Protein AF-A0A821DU91-F1 (afdb_monomer)

Mean predicted aligned error: 15.28 Å

Structure (mmCIF, N/CA/C/O backbone):
data_AF-A0A821DU91-F1
#
_entry.id   AF-A0A821DU91-F1
#
loop_
_atom_site.group_PDB
_atom_site.id
_atom_site.type_symbol
_atom_site.label_atom_id
_atom_site.label_alt_id
_atom_site.label_comp_id
_atom_site.label_asym_id
_atom_site.label_entity_id
_atom_site.label_seq_id
_atom_site.pdbx_PDB_ins_code
_atom_site.Cartn_x
_atom_site.Cartn_y
_atom_site.Cartn_z
_atom_site.occupancy
_atom_site.B_iso_or_equiv
_atom_site.auth_seq_id
_atom_site.auth_comp_id
_atom_site.auth_asym_id
_atom_site.auth_atom_id
_atom_site.pdbx_PDB_model_num
ATOM 1 N N . MET A 1 1 ? 34.438 13.400 -16.944 1.00 40.69 1 MET A N 1
ATOM 2 C CA . MET A 1 1 ? 33.342 12.448 -17.232 1.00 40.69 1 MET A CA 1
ATOM 3 C C . MET A 1 1 ? 32.371 12.456 -16.059 1.00 40.69 1 MET A C 1
ATOM 5 O O . MET A 1 1 ? 32.695 11.903 -15.016 1.00 40.69 1 MET A O 1
ATOM 9 N N . HIS A 1 2 ? 31.226 13.134 -16.178 1.00 47.03 2 HIS A N 1
ATOM 10 C CA . HIS A 1 2 ? 30.186 13.076 -15.148 1.00 47.03 2 HIS A CA 1
ATOM 11 C C . HIS A 1 2 ? 29.530 11.692 -15.199 1.00 47.03 2 HIS A C 1
ATOM 13 O O . HIS A 1 2 ? 28.827 11.366 -16.153 1.00 47.03 2 HIS A O 1
ATOM 19 N N . ARG A 1 3 ? 29.800 10.847 -14.197 1.00 53.19 3 ARG A N 1
ATOM 20 C CA . ARG A 1 3 ? 29.004 9.641 -13.938 1.00 53.19 3 ARG A CA 1
ATOM 21 C C . ARG A 1 3 ? 27.617 10.113 -13.505 1.00 53.19 3 ARG A C 1
ATOM 23 O O . ARG A 1 3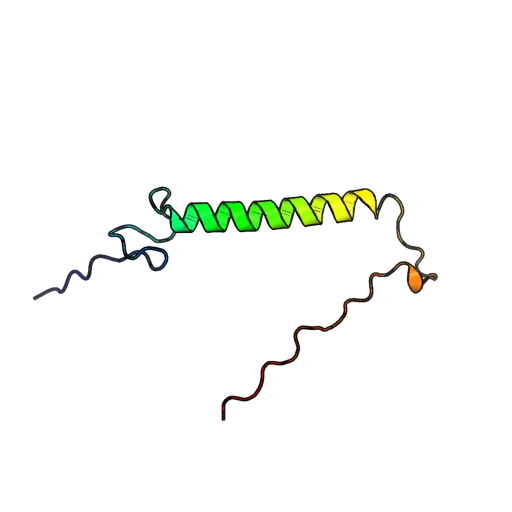 ? 27.381 10.352 -12.325 1.00 53.19 3 ARG A O 1
ATOM 30 N N . SER A 1 4 ? 26.706 10.264 -14.458 1.00 50.22 4 SER A N 1
ATOM 31 C CA . SER A 1 4 ? 25.277 10.348 -14.175 1.00 50.22 4 SER A CA 1
ATOM 32 C C . SER A 1 4 ? 24.824 8.968 -13.707 1.00 50.22 4 SER A C 1
ATOM 34 O O . SER A 1 4 ? 24.297 8.171 -14.481 1.00 50.22 4 SER A O 1
ATOM 36 N N . SER A 1 5 ? 25.111 8.643 -12.447 1.00 63.47 5 SER A N 1
ATOM 37 C CA . SER A 1 5 ? 24.527 7.489 -11.779 1.00 63.47 5 SER A CA 1
ATOM 38 C C . SER A 1 5 ? 23.032 7.757 -11.707 1.00 63.47 5 SER A C 1
ATOM 40 O O . SER A 1 5 ? 22.574 8.468 -10.814 1.00 63.47 5 SER A O 1
ATOM 42 N N . LYS A 1 6 ? 22.277 7.268 -12.697 1.00 72.38 6 LYS A N 1
ATOM 43 C CA . LYS A 1 6 ? 20.817 7.315 -12.664 1.00 72.38 6 LYS A CA 1
ATOM 44 C C . LYS A 1 6 ? 20.375 6.789 -11.300 1.00 72.38 6 LYS A C 1
ATOM 46 O O . LYS A 1 6 ? 20.800 5.704 -10.897 1.00 72.38 6 LYS A O 1
ATOM 51 N N . VAL A 1 7 ? 19.593 7.587 -10.575 1.00 81.25 7 VAL A N 1
ATOM 52 C CA . VAL A 1 7 ? 19.073 7.199 -9.262 1.00 81.25 7 VAL A CA 1
ATOM 53 C C . VAL A 1 7 ? 18.249 5.934 -9.463 1.00 81.25 7 VAL A C 1
ATOM 55 O O . VAL A 1 7 ? 17.255 5.946 -10.187 1.00 81.25 7 VAL A O 1
ATOM 58 N N . LYS A 1 8 ? 18.703 4.831 -8.866 1.00 89.56 8 LYS A N 1
ATOM 59 C CA . LYS A 1 8 ? 17.973 3.567 -8.878 1.00 89.56 8 LYS A CA 1
ATOM 60 C C . LYS A 1 8 ? 17.077 3.495 -7.658 1.00 89.56 8 LYS A C 1
ATOM 62 O O . LYS A 1 8 ? 17.479 3.855 -6.552 1.00 89.56 8 LYS A O 1
ATOM 67 N N . CYS A 1 9 ? 15.877 2.982 -7.857 1.00 91.12 9 CYS A N 1
ATOM 68 C CA . CYS A 1 9 ? 14.957 2.696 -6.778 1.00 91.12 9 CYS A CA 1
ATOM 69 C C . CYS A 1 9 ? 15.578 1.685 -5.803 1.00 91.12 9 CYS A C 1
ATOM 71 O O . CYS A 1 9 ? 15.936 0.580 -6.201 1.00 91.12 9 CYS A O 1
ATOM 73 N N . CYS A 1 10 ? 15.642 2.004 -4.511 1.00 91.38 10 CYS A N 1
ATOM 74 C CA . CYS A 1 10 ? 16.117 1.051 -3.503 1.00 91.38 10 CYS A CA 1
AT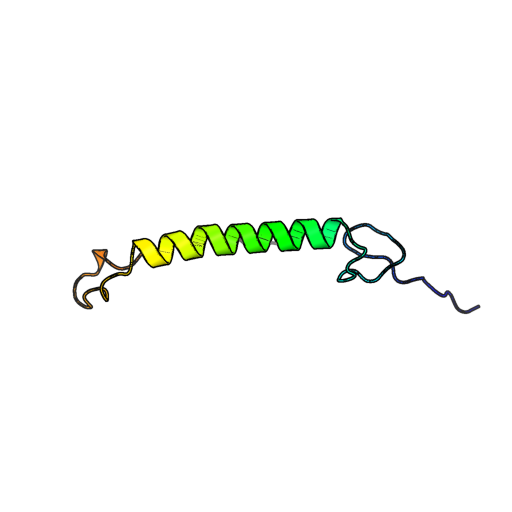OM 75 C C . CYS A 1 10 ? 15.178 -0.159 -3.319 1.00 91.38 10 CYS A C 1
ATOM 77 O O . CYS A 1 10 ? 15.638 -1.225 -2.921 1.00 91.38 10 CYS A O 1
A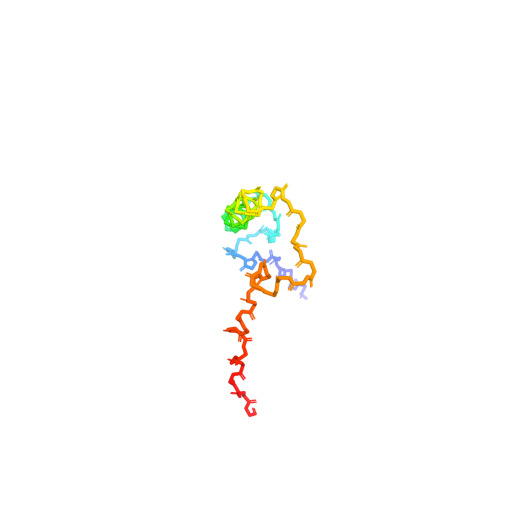TOM 79 N N . ASN A 1 11 ? 13.889 -0.021 -3.655 1.00 90.38 11 ASN A N 1
ATOM 80 C CA . ASN A 1 11 ? 12.877 -1.066 -3.473 1.00 90.38 11 ASN A CA 1
ATOM 81 C C . ASN A 1 11 ? 12.884 -2.122 -4.591 1.00 90.38 11 ASN A C 1
ATOM 83 O O . ASN A 1 11 ? 12.589 -3.286 -4.332 1.00 90.38 11 ASN A O 1
ATOM 87 N N . CYS A 1 12 ? 13.179 -1.733 -5.838 1.00 90.62 12 CYS A N 1
ATOM 88 C CA . CYS A 1 12 ? 13.112 -2.634 -6.998 1.00 90.62 12 CYS A CA 1
ATOM 89 C C . CYS A 1 12 ? 14.225 -2.440 -8.041 1.00 90.62 12 CYS A C 1
ATOM 91 O O . CYS A 1 12 ? 14.174 -3.061 -9.096 1.00 90.62 12 CYS A O 1
ATOM 93 N N . GLN A 1 13 ? 15.221 -1.590 -7.770 1.00 91.25 13 GLN A N 1
ATOM 94 C CA . GLN A 1 13 ? 16.380 -1.301 -8.635 1.00 91.25 13 GLN A CA 1
ATOM 95 C C . GLN A 1 13 ? 16.054 -0.691 -10.014 1.00 91.25 13 GLN A C 1
ATOM 97 O O . GLN A 1 13 ? 16.953 -0.539 -10.843 1.00 91.25 13 GLN A O 1
ATOM 102 N N . GLY A 1 14 ? 14.795 -0.304 -10.247 1.00 88.88 14 GLY A N 1
ATOM 103 C CA . GLY A 1 14 ? 14.342 0.377 -11.461 1.00 88.88 14 GLY A CA 1
ATOM 104 C C . GLY A 1 14 ? 14.837 1.823 -11.569 1.00 88.88 14 GLY A C 1
ATOM 105 O O . GLY A 1 14 ? 15.248 2.428 -10.578 1.00 88.88 14 GLY A O 1
ATOM 106 N N . GLU A 1 15 ? 14.780 2.390 -12.776 1.00 91.00 15 GLU A N 1
ATOM 107 C CA . GLU A 1 15 ? 15.186 3.776 -13.066 1.00 91.00 15 GLU A CA 1
ATOM 108 C C . GLU A 1 15 ? 14.089 4.790 -12.687 1.00 91.00 15 GLU A C 1
ATOM 110 O O . GLU A 1 15 ? 13.592 5.542 -13.519 1.00 91.00 15 GLU A O 1
ATOM 115 N N . HIS A 1 16 ? 13.678 4.796 -11.421 1.00 89.56 16 HIS A N 1
ATOM 116 C CA . HIS A 1 16 ? 12.717 5.753 -10.876 1.00 89.56 16 HIS A CA 1
ATOM 117 C C . HIS A 1 16 ? 13.006 6.023 -9.396 1.00 89.56 16 HIS A C 1
ATOM 119 O O . HIS A 1 16 ? 13.752 5.295 -8.733 1.00 89.56 16 HIS A O 1
ATOM 125 N N . LEU A 1 17 ? 12.376 7.061 -8.844 1.00 89.38 17 LEU A N 1
ATOM 126 C CA . LEU A 1 17 ? 12.445 7.343 -7.412 1.00 89.38 17 LEU A CA 1
ATOM 127 C C . LEU A 1 17 ? 11.749 6.237 -6.609 1.00 89.38 17 LEU A C 1
ATOM 129 O O . LEU A 1 17 ? 10.743 5.676 -7.039 1.00 89.38 17 LEU A O 1
ATOM 133 N N . ALA A 1 18 ? 12.274 5.923 -5.425 1.00 87.06 18 ALA A N 1
ATOM 134 C CA . ALA A 1 18 ? 11.706 4.895 -4.555 1.00 87.06 18 ALA A CA 1
ATOM 135 C C . ALA A 1 18 ? 10.234 5.116 -4.152 1.00 87.06 18 ALA A C 1
ATOM 137 O O . ALA A 1 18 ? 9.485 4.144 -4.240 1.00 87.06 18 ALA A O 1
ATOM 138 N N . PRO A 1 19 ? 9.793 6.340 -3.797 1.00 89.25 19 PRO A N 1
ATOM 139 C CA . PRO A 1 19 ? 8.382 6.628 -3.538 1.00 89.25 19 PRO A CA 1
ATOM 140 C C . PRO A 1 19 ? 7.568 6.886 -4.819 1.00 89.25 19 PRO A C 1
ATOM 142 O O . PRO A 1 19 ? 6.458 7.403 -4.739 1.00 89.25 19 PRO A O 1
ATOM 145 N N . SER A 1 20 ? 8.109 6.591 -6.011 1.00 88.81 20 SER A N 1
ATOM 146 C CA . SER A 1 20 ? 7.344 6.749 -7.251 1.00 88.81 20 SER A CA 1
ATOM 147 C C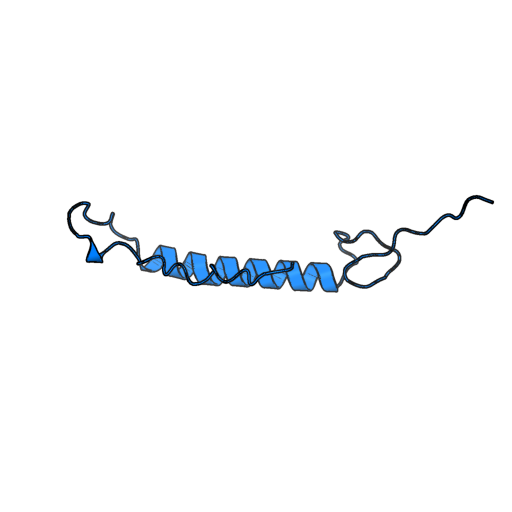 . SER A 1 20 ? 6.132 5.819 -7.253 1.00 88.81 20 SER A C 1
ATOM 149 O O . SER A 1 20 ? 6.224 4.647 -6.872 1.00 88.81 20 SER A O 1
ATOM 151 N N . THR A 1 21 ? 5.021 6.316 -7.792 1.00 86.44 21 THR A N 1
ATOM 152 C CA . THR A 1 21 ? 3.833 5.524 -8.125 1.00 86.44 21 THR A CA 1
ATOM 153 C C . THR A 1 21 ? 4.125 4.438 -9.163 1.00 86.44 21 THR 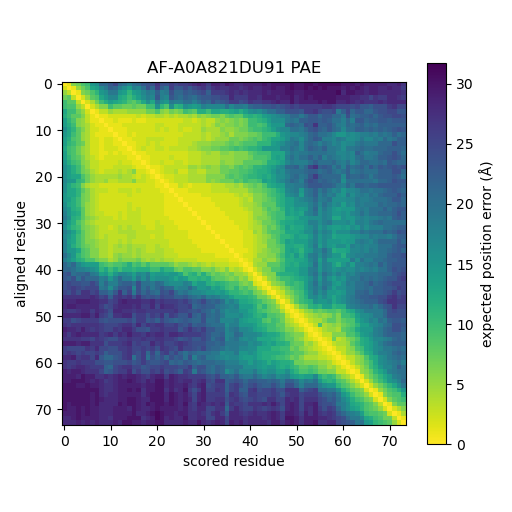A C 1
ATOM 155 O O . THR A 1 21 ? 3.327 3.518 -9.319 1.00 86.44 21 THR A O 1
ATOM 158 N N . ASP A 1 22 ? 5.270 4.475 -9.837 1.00 86.06 22 ASP A N 1
ATOM 159 C CA . ASP A 1 22 ? 5.699 3.431 -10.774 1.00 86.06 22 ASP A CA 1
ATOM 160 C C . ASP A 1 22 ? 6.371 2.241 -10.068 1.00 86.06 22 ASP A C 1
ATOM 162 O O . ASP A 1 22 ? 6.546 1.172 -10.655 1.00 86.06 22 ASP A O 1
ATOM 166 N N . CYS A 1 23 ? 6.719 2.379 -8.783 1.00 92.44 23 CYS A N 1
ATOM 167 C CA . CYS A 1 23 ? 7.348 1.312 -8.019 1.00 92.44 23 CYS A CA 1
ATOM 168 C C . CYS A 1 23 ? 6.310 0.311 -7.489 1.00 92.44 23 CYS A C 1
ATOM 170 O O . CYS A 1 23 ? 5.628 0.553 -6.490 1.00 92.44 23 CYS A O 1
ATOM 172 N N . SER A 1 24 ? 6.240 -0.871 -8.101 1.00 91.19 24 SER A N 1
ATOM 173 C CA . SER A 1 24 ? 5.371 -1.962 -7.631 1.00 91.19 24 SER A CA 1
ATOM 174 C C . SER A 1 24 ? 5.685 -2.398 -6.195 1.00 91.19 24 SER A C 1
ATOM 176 O O . SER A 1 24 ? 4.771 -2.664 -5.416 1.00 91.19 24 SER A O 1
ATOM 178 N N . LYS A 1 25 ? 6.970 -2.414 -5.815 1.00 92.69 25 LYS A N 1
ATOM 179 C CA . LYS A 1 25 ? 7.415 -2.795 -4.466 1.00 92.69 25 LYS A CA 1
ATOM 180 C C . LYS A 1 25 ? 7.034 -1.775 -3.399 1.00 92.69 25 LYS A C 1
ATOM 182 O O . LYS A 1 25 ? 6.640 -2.169 -2.307 1.00 92.69 25 LYS A O 1
ATOM 187 N N . PHE A 1 26 ? 7.096 -0.489 -3.727 1.00 92.50 26 PHE A N 1
ATOM 188 C CA . PHE A 1 26 ? 6.625 0.568 -2.838 1.00 92.50 26 PHE A CA 1
ATOM 189 C C . PHE A 1 26 ? 5.114 0.453 -2.601 1.00 92.50 26 PHE A C 1
ATOM 191 O O . PHE A 1 26 ? 4.677 0.418 -1.454 1.00 92.50 26 PHE A O 1
ATOM 198 N N . LYS A 1 27 ? 4.322 0.255 -3.665 1.00 92.62 27 LYS A N 1
ATOM 199 C CA . LYS A 1 27 ? 2.869 0.020 -3.554 1.00 92.62 27 LYS A CA 1
ATOM 200 C C . LYS A 1 27 ? 2.522 -1.193 -2.690 1.00 92.62 27 LYS A C 1
ATOM 202 O O . LYS A 1 27 ? 1.573 -1.156 -1.911 1.00 92.62 27 LYS A O 1
ATOM 207 N N . GLU A 1 28 ? 3.278 -2.282 -2.824 1.00 93.38 28 GLU A N 1
ATOM 208 C CA . GLU A 1 28 ? 3.094 -3.490 -2.012 1.00 93.38 28 GLU A CA 1
ATOM 209 C C . GLU A 1 28 ? 3.324 -3.203 -0.517 1.00 93.38 28 GLU A C 1
ATOM 211 O O . GLU A 1 28 ? 2.528 -3.617 0.331 1.00 93.38 28 GLU A O 1
ATOM 216 N N . GLN A 1 29 ? 4.380 -2.452 -0.194 1.00 91.25 29 GLN A N 1
ATOM 217 C CA . GLN A 1 29 ? 4.690 -2.036 1.176 1.00 91.25 29 GLN A CA 1
ATOM 218 C C . GLN A 1 29 ? 3.620 -1.103 1.749 1.00 91.25 29 GLN A C 1
ATOM 220 O O . GLN A 1 29 ? 3.174 -1.318 2.876 1.00 91.25 29 GLN A O 1
ATOM 225 N N . GLU A 1 30 ? 3.163 -0.124 0.968 1.00 92.75 30 GLU A N 1
ATOM 226 C CA . GLU A 1 30 ? 2.093 0.798 1.357 1.00 92.75 30 GLU A CA 1
ATOM 227 C C . GLU A 1 30 ? 0.810 0.031 1.707 1.00 92.75 30 GLU A C 1
ATOM 229 O O . GLU A 1 30 ? 0.257 0.191 2.797 1.00 92.75 30 GLU A O 1
ATOM 234 N N . LYS A 1 31 ? 0.402 -0.917 0.851 1.00 93.88 31 LYS A N 1
ATOM 235 C CA . LYS A 1 31 ? -0.755 -1.786 1.108 1.00 93.88 31 LYS A CA 1
ATOM 236 C C . LYS A 1 31 ? -0.583 -2.621 2.377 1.00 93.88 31 LYS A C 1
ATOM 238 O O . LYS A 1 31 ? -1.534 -2.787 3.140 1.00 93.88 31 LYS A O 1
ATOM 243 N N . ARG A 1 32 ? 0.614 -3.162 2.622 1.00 93.75 32 ARG A N 1
ATOM 244 C CA . ARG A 1 32 ? 0.897 -3.947 3.833 1.00 93.75 32 ARG A CA 1
ATOM 245 C C . ARG A 1 32 ? 0.748 -3.097 5.093 1.00 93.75 32 ARG A C 1
ATOM 247 O O . ARG A 1 32 ? 0.118 -3.552 6.043 1.00 93.75 32 ARG A O 1
ATOM 254 N N . ILE A 1 33 ? 1.295 -1.883 5.091 1.00 91.50 33 ILE A N 1
ATOM 255 C CA . ILE A 1 33 ? 1.175 -0.945 6.213 1.00 91.50 33 ILE A CA 1
ATOM 256 C C . ILE A 1 33 ? -0.292 -0.583 6.437 1.00 91.50 33 ILE A C 1
ATOM 258 O O . ILE A 1 33 ? -0.775 -0.698 7.561 1.00 91.50 33 ILE A O 1
ATOM 262 N N . GLN A 1 34 ? -1.025 -0.252 5.373 1.00 91.25 34 GLN A N 1
ATOM 263 C CA . GLN A 1 34 ? -2.448 0.060 5.472 1.00 91.25 34 GLN A CA 1
ATOM 264 C C . GLN A 1 34 ? -3.259 -1.107 6.052 1.00 91.25 34 GLN A C 1
ATOM 266 O O . GLN A 1 34 ? -4.130 -0.899 6.893 1.00 91.25 34 GLN A O 1
ATOM 271 N N . ASN A 1 35 ? -2.950 -2.345 5.663 1.00 91.94 35 ASN A N 1
ATOM 272 C CA . ASN A 1 35 ? -3.598 -3.526 6.226 1.00 91.94 35 ASN A CA 1
ATOM 273 C C . ASN A 1 35 ? -3.319 -3.682 7.726 1.00 91.94 35 ASN A C 1
ATOM 275 O O . ASN A 1 35 ? -4.244 -3.988 8.473 1.00 91.94 35 ASN A O 1
ATOM 279 N N . MET A 1 36 ? -2.080 -3.452 8.176 1.00 88.62 36 MET A N 1
ATOM 280 C CA . MET A 1 36 ? -1.759 -3.489 9.609 1.00 88.62 36 MET A CA 1
ATOM 281 C C . MET A 1 36 ? -2.512 -2.399 10.376 1.00 88.62 36 MET A C 1
ATOM 283 O O . MET A 1 36 ? -3.082 -2.679 11.427 1.00 88.62 36 MET A O 1
ATOM 287 N N . ILE A 1 37 ? -2.570 -1.178 9.830 1.00 87.69 37 ILE A N 1
ATOM 288 C CA . ILE A 1 37 ? -3.348 -0.078 10.416 1.00 87.69 37 ILE A CA 1
ATOM 289 C C . ILE A 1 37 ? -4.812 -0.489 10.550 1.00 87.69 37 ILE A C 1
ATOM 291 O O . ILE A 1 37 ? -5.377 -0.347 11.627 1.00 87.69 37 ILE A O 1
ATOM 295 N N . ASN A 1 38 ? -5.409 -1.039 9.492 1.00 85.75 38 ASN A N 1
ATOM 296 C CA . ASN A 1 38 ? -6.809 -1.459 9.497 1.00 85.75 38 ASN A CA 1
ATOM 297 C C . ASN A 1 38 ? -7.075 -2.588 10.505 1.00 85.75 38 ASN A C 1
ATOM 299 O O . ASN A 1 38 ? -8.104 -2.586 11.172 1.00 85.75 38 ASN A O 1
ATOM 303 N N . GLN A 1 39 ? -6.161 -3.551 10.642 1.00 78.88 39 GLN A N 1
ATOM 304 C CA . GLN A 1 39 ? -6.303 -4.628 11.625 1.00 78.88 39 GLN A CA 1
ATOM 305 C C . GLN A 1 39 ? -6.269 -4.094 13.060 1.00 78.88 39 GLN A C 1
ATOM 307 O O . GLN A 1 39 ? -7.115 -4.468 13.872 1.00 78.88 39 GLN A O 1
ATOM 312 N N . HIS A 1 40 ? -5.330 -3.199 13.368 1.00 76.00 40 HIS A N 1
ATOM 313 C CA . HIS A 1 40 ? -5.205 -2.645 14.713 1.00 76.00 40 HIS A CA 1
ATOM 314 C C . HIS A 1 40 ? -6.276 -1.597 15.027 1.00 76.00 40 HIS A C 1
ATOM 316 O O . HIS A 1 40 ? -6.783 -1.580 16.143 1.00 76.00 40 HIS A O 1
ATOM 322 N N . SER A 1 41 ? -6.687 -0.766 14.066 1.00 72.44 41 SER A N 1
ATOM 323 C CA . SER A 1 41 ? -7.743 0.229 14.287 1.00 72.44 41 SER A CA 1
ATOM 324 C C . SER A 1 41 ? -9.083 -0.425 14.628 1.00 72.44 41 SER A C 1
ATOM 326 O O . SER A 1 41 ? -9.777 0.036 15.532 1.00 72.44 41 SER A O 1
ATOM 328 N N . LEU A 1 42 ? -9.417 -1.547 13.981 1.00 59.28 42 LEU A N 1
ATOM 329 C CA . LEU A 1 42 ? -10.624 -2.316 14.289 1.00 59.28 42 LEU A CA 1
ATOM 330 C C . LEU A 1 42 ? -10.571 -2.965 15.680 1.00 59.28 42 LEU A C 1
ATOM 332 O O . LEU A 1 42 ? -11.589 -3.007 16.370 1.00 59.28 42 LEU A O 1
ATOM 336 N N . GLN A 1 43 ? -9.397 -3.425 16.122 1.00 58.47 43 GLN A N 1
ATOM 337 C CA . GLN A 1 43 ? -9.222 -3.985 17.467 1.00 58.47 43 GLN A CA 1
ATOM 338 C C . GLN A 1 43 ? -9.389 -2.923 18.561 1.00 58.47 43 GLN A C 1
ATOM 340 O O . GLN A 1 43 ? -10.053 -3.183 19.566 1.00 58.47 43 GLN A O 1
ATOM 345 N N . THR A 1 44 ? -8.852 -1.717 18.358 1.00 55.94 44 THR A N 1
ATOM 346 C CA . THR A 1 44 ? -8.948 -0.614 19.328 1.00 55.94 44 THR A CA 1
ATOM 347 C C . THR A 1 44 ? -10.379 -0.084 19.461 1.00 55.94 44 THR A C 1
ATOM 349 O O . THR A 1 44 ? -10.832 0.205 20.564 1.00 55.94 44 THR A O 1
ATOM 352 N N . VAL A 1 45 ? -11.133 -0.001 18.359 1.00 54.84 45 VAL A N 1
ATOM 353 C CA . VAL A 1 45 ? -12.526 0.488 18.385 1.00 54.84 45 VAL A CA 1
ATOM 354 C C . VAL A 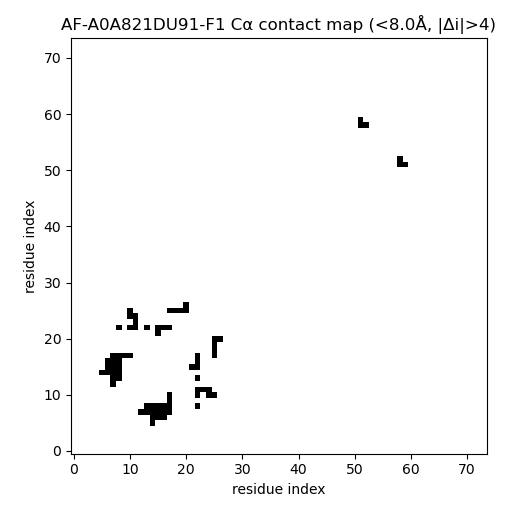1 45 ? -13.471 -0.498 19.081 1.00 54.84 45 VAL A C 1
ATOM 356 O O . VAL A 1 45 ? -14.385 -0.074 19.783 1.00 54.84 45 VAL A O 1
ATOM 359 N N . GLN A 1 46 ? -13.258 -1.810 18.937 1.00 53.53 46 GLN A N 1
ATOM 360 C CA . GLN A 1 46 ? -14.121 -2.810 19.582 1.00 53.53 46 GLN A CA 1
ATOM 361 C C . GLN A 1 46 ? -13.852 -2.979 21.085 1.00 53.53 46 GLN A C 1
ATOM 363 O O . GLN A 1 46 ? -14.739 -3.423 21.811 1.00 53.53 46 GLN A O 1
ATOM 368 N N . THR A 1 47 ? -12.663 -2.614 21.567 1.00 54.84 47 THR A N 1
ATOM 369 C CA . THR A 1 47 ? -12.266 -2.808 22.973 1.00 54.84 47 THR A CA 1
ATOM 370 C C . THR A 1 47 ? -12.416 -1.560 23.844 1.00 54.84 47 THR A C 1
ATOM 372 O O . THR A 1 47 ? -12.488 -1.690 25.061 1.00 54.84 47 THR A O 1
ATOM 375 N N . ILE A 1 48 ? -12.545 -0.363 23.260 1.00 55.53 48 ILE A N 1
ATOM 376 C CA . ILE A 1 48 ? -12.601 0.904 24.007 1.00 55.53 48 ILE A CA 1
ATOM 377 C C . ILE A 1 48 ? -13.933 1.617 23.743 1.00 55.53 48 ILE A C 1
ATOM 379 O O . ILE A 1 48 ? -13.999 2.658 23.098 1.00 55.53 48 ILE A O 1
ATOM 383 N N . THR A 1 49 ? -15.036 1.054 24.237 1.00 57.44 49 THR A N 1
ATOM 384 C CA . THR A 1 49 ? -16.319 1.790 24.331 1.00 57.44 49 THR A CA 1
ATOM 385 C C . THR A 1 49 ? -16.495 2.494 25.676 1.00 57.44 49 THR A C 1
ATOM 387 O O . THR A 1 49 ? -17.438 3.263 25.854 1.00 57.44 49 THR A O 1
ATOM 390 N N . LYS A 1 50 ? -15.585 2.262 26.626 1.00 61.88 50 LYS A N 1
ATOM 391 C CA . LYS A 1 50 ? -15.568 2.879 27.952 1.00 61.88 50 LYS A CA 1
ATOM 392 C C . LYS A 1 50 ? -14.136 3.274 28.291 1.00 61.88 50 LYS A C 1
ATOM 394 O O . LYS A 1 50 ? -13.203 2.564 27.920 1.00 61.88 50 LYS A O 1
ATOM 399 N N . ALA A 1 51 ? -13.970 4.416 28.954 1.00 65.81 51 ALA A N 1
ATOM 400 C CA . ALA A 1 51 ? -12.679 4.777 29.522 1.00 65.81 51 ALA A CA 1
ATOM 401 C C . ALA A 1 51 ? -12.285 3.708 30.558 1.00 65.81 51 ALA A C 1
ATOM 403 O O . ALA A 1 51 ? -13.158 3.320 31.341 1.00 65.81 51 ALA A O 1
ATOM 404 N N . PRO A 1 52 ? -11.030 3.224 30.554 1.00 65.12 52 PRO A N 1
ATOM 405 C CA . PRO A 1 52 ? -10.572 2.284 31.564 1.00 65.12 52 PRO A CA 1
ATOM 406 C C . PRO A 1 52 ? -10.636 2.938 32.946 1.00 65.12 52 PRO A C 1
ATOM 408 O O . PRO A 1 52 ? -10.311 4.120 33.101 1.00 65.12 52 PRO A O 1
ATOM 411 N N . ASP A 1 53 ? -11.075 2.182 33.946 1.00 70.25 53 ASP A N 1
ATOM 412 C CA . ASP A 1 53 ? -11.082 2.637 35.331 1.00 70.25 53 ASP A CA 1
ATOM 413 C C . ASP A 1 53 ? -9.632 2.803 35.807 1.00 70.25 53 ASP A C 1
ATOM 415 O O . ASP A 1 53 ? -8.834 1.865 35.785 1.00 70.25 53 ASP A O 1
ATOM 419 N N . LEU A 1 54 ? -9.287 4.010 36.266 1.00 71.06 54 LEU A N 1
ATOM 420 C CA . LEU A 1 54 ? -7.953 4.350 36.775 1.00 71.06 54 LEU A CA 1
ATOM 421 C C . LEU A 1 54 ? -7.523 3.476 37.963 1.00 71.06 54 LEU A C 1
ATOM 423 O O . LEU A 1 54 ? -6.331 3.379 38.249 1.00 71.06 54 LEU A O 1
ATOM 427 N N . ASN A 1 55 ? -8.474 2.835 38.642 1.00 76.62 55 ASN A N 1
ATOM 428 C CA . ASN A 1 55 ? -8.222 1.945 39.769 1.00 76.62 55 ASN A CA 1
ATOM 429 C C . ASN A 1 55 ? -8.170 0.464 39.360 1.00 76.62 55 ASN A C 1
ATOM 431 O O . ASN A 1 55 ? -7.783 -0.376 40.174 1.00 76.62 55 ASN A O 1
ATOM 435 N N . ASN A 1 56 ? -8.531 0.122 38.118 1.00 68.94 56 ASN A N 1
ATOM 436 C CA . ASN A 1 56 ? -8.511 -1.246 37.615 1.00 68.94 56 ASN A CA 1
ATOM 437 C C . ASN A 1 56 ? -7.296 -1.483 36.709 1.00 68.94 56 ASN A C 1
ATOM 439 O O . ASN A 1 56 ? -7.350 -1.376 35.486 1.00 68.94 56 ASN A O 1
ATOM 443 N N . ILE A 1 57 ? -6.181 -1.870 37.331 1.00 68.88 57 ILE A N 1
ATOM 444 C CA . ILE A 1 57 ? -4.905 -2.152 36.651 1.00 68.88 57 ILE A CA 1
ATOM 445 C C . ILE A 1 57 ? -5.050 -3.265 35.586 1.00 68.88 57 ILE A C 1
ATOM 447 O O . ILE A 1 57 ? -4.266 -3.311 34.641 1.00 68.88 57 ILE A O 1
ATOM 451 N N . ALA A 1 58 ? -6.065 -4.132 35.688 1.00 70.56 58 ALA A N 1
ATOM 452 C CA . ALA A 1 58 ? -6.305 -5.217 34.734 1.00 70.56 58 ALA A CA 1
ATOM 453 C C . ALA A 1 58 ? -6.896 -4.755 33.387 1.00 70.56 58 ALA A C 1
ATOM 455 O O . ALA A 1 58 ? -6.874 -5.522 32.426 1.00 70.56 58 ALA A O 1
ATOM 456 N N . GLU A 1 59 ? -7.413 -3.525 33.295 1.00 64.44 59 GLU A N 1
ATOM 457 C CA . GLU A 1 59 ? -7.959 -2.957 32.050 1.00 64.44 59 GLU A CA 1
ATOM 458 C C . GLU A 1 59 ? -6.884 -2.331 31.155 1.00 64.44 59 GLU A C 1
ATOM 460 O O . GLU A 1 59 ? -7.137 -2.020 29.989 1.00 64.44 59 GLU A O 1
ATOM 465 N N . PHE A 1 60 ? -5.665 -2.176 31.673 1.00 66.44 60 PHE A N 1
ATOM 466 C CA . PHE A 1 60 ? -4.546 -1.675 30.896 1.00 66.44 60 PHE A CA 1
ATOM 467 C C . PHE A 1 60 ? -3.860 -2.840 30.178 1.00 66.44 60 PHE A C 1
ATOM 469 O O . PHE A 1 60 ? -3.409 -3.787 30.830 1.00 66.44 60 PHE A O 1
ATOM 476 N N . PRO A 1 61 ? -3.738 -2.798 28.840 1.00 66.38 61 PRO A N 1
ATOM 477 C CA . PRO A 1 61 ? -3.013 -3.829 28.122 1.00 66.38 61 PRO A CA 1
ATOM 478 C C . PRO A 1 61 ? -1.559 -3.836 28.598 1.00 66.38 61 PRO A C 1
ATOM 480 O O . PRO A 1 61 ? -0.848 -2.835 28.495 1.00 66.38 61 PRO A O 1
ATOM 483 N N . LEU A 1 62 ? -1.111 -4.981 29.115 1.00 66.38 62 LEU A N 1
ATOM 484 C CA . LEU A 1 62 ? 0.290 -5.203 29.444 1.00 66.38 62 LEU A CA 1
ATOM 485 C C . LEU A 1 62 ? 1.105 -5.076 28.157 1.00 66.38 62 LEU A C 1
ATOM 487 O O . LEU A 1 62 ? 1.084 -5.960 27.296 1.00 66.38 62 LEU A O 1
ATOM 491 N N . LEU A 1 63 ? 1.833 -3.969 28.026 1.00 61.25 63 LEU A N 1
ATOM 492 C CA . LEU A 1 63 ? 2.829 -3.805 26.980 1.00 61.25 63 LEU A CA 1
ATOM 493 C C . LEU A 1 63 ? 3.983 -4.752 27.309 1.00 61.25 63 LEU A C 1
ATOM 495 O O . LEU A 1 63 ? 4.910 -4.415 28.042 1.00 61.25 63 LEU A O 1
ATOM 499 N N . ASN A 1 64 ? 3.896 -5.985 26.814 1.00 57.88 64 ASN A N 1
ATOM 500 C CA . ASN A 1 64 ? 5.008 -6.912 26.884 1.00 57.88 64 ASN A CA 1
ATOM 501 C C . ASN A 1 64 ? 6.170 -6.272 26.113 1.00 57.88 64 ASN A C 1
ATOM 503 O O . ASN A 1 64 ? 6.090 -6.122 24.892 1.00 57.88 64 ASN A O 1
ATOM 507 N N . ASN A 1 65 ? 7.236 -5.879 26.815 1.00 58.16 65 ASN A N 1
ATOM 508 C CA . ASN A 1 65 ? 8.478 -5.348 26.244 1.00 58.16 65 ASN A CA 1
ATOM 509 C C . ASN A 1 65 ? 9.242 -6.458 25.493 1.00 58.16 65 ASN A C 1
ATOM 511 O O . ASN A 1 65 ? 10.392 -6.776 25.783 1.00 58.16 65 ASN A O 1
ATOM 515 N N . GLY A 1 66 ? 8.600 -7.073 24.501 1.00 53.09 66 GLY A N 1
ATOM 516 C CA . GLY A 1 66 ? 9.131 -8.175 23.709 1.00 53.09 66 GLY A CA 1
ATOM 517 C C . GLY A 1 66 ? 10.161 -7.752 22.664 1.00 53.09 66 GLY A C 1
ATOM 518 O O . GLY A 1 66 ? 10.536 -8.580 21.841 1.00 53.09 66 GLY A O 1
ATOM 519 N N . HIS A 1 67 ? 10.605 -6.491 22.642 1.00 48.62 67 HIS A N 1
ATOM 520 C CA . HIS A 1 67 ? 11.612 -5.973 21.705 1.00 48.62 67 HIS A CA 1
ATOM 521 C C . HIS A 1 67 ? 12.768 -5.267 22.431 1.00 48.62 67 HIS A C 1
ATOM 523 O O . HIS A 1 67 ? 13.223 -4.202 22.032 1.00 48.62 67 HIS A O 1
ATOM 529 N N . GLN A 1 68 ? 13.308 -5.896 23.477 1.00 51.78 68 GLN A N 1
ATOM 530 C CA . GLN A 1 68 ? 14.699 -5.666 23.873 1.00 51.78 68 GLN A CA 1
ATOM 531 C C . GLN A 1 68 ? 15.505 -6.958 23.784 1.00 51.78 68 GLN A C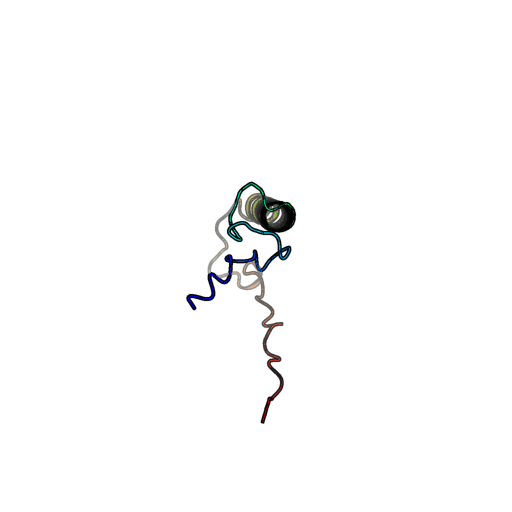 1
A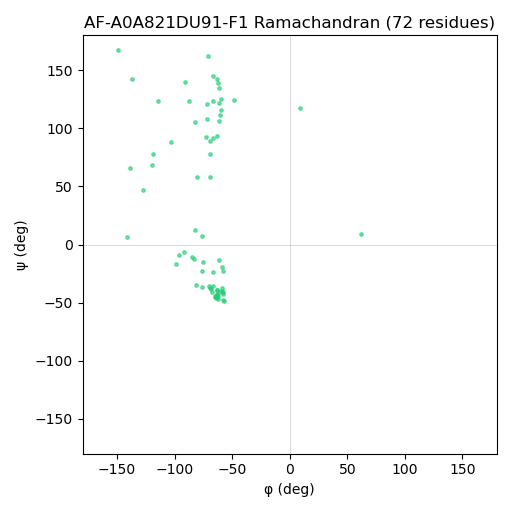TOM 533 O O . GLN A 1 68 ? 15.810 -7.613 24.773 1.00 51.78 68 GLN A O 1
ATOM 538 N N . ARG A 1 69 ? 15.883 -7.316 22.557 1.00 47.69 69 ARG A N 1
ATOM 539 C CA . ARG A 1 69 ? 17.102 -8.090 22.297 1.00 47.69 69 ARG A CA 1
ATOM 540 C C . ARG A 1 69 ? 17.796 -7.515 21.069 1.00 47.69 69 ARG A C 1
ATOM 542 O O . ARG A 1 69 ? 17.915 -8.180 20.046 1.00 47.69 69 ARG A O 1
ATOM 549 N N . ASN A 1 70 ? 18.274 -6.276 21.182 1.00 43.28 70 ASN A N 1
ATOM 550 C CA . ASN A 1 70 ? 19.423 -5.875 20.381 1.00 43.28 70 ASN A CA 1
ATOM 551 C C . ASN A 1 70 ? 20.637 -6.579 21.005 1.00 43.28 70 ASN A C 1
ATOM 553 O O . ASN A 1 70 ? 21.166 -6.158 22.031 1.00 43.28 70 ASN A O 1
ATOM 557 N N . LYS A 1 71 ? 20.949 -7.767 20.480 1.00 44.72 71 LYS A N 1
ATOM 558 C CA . LYS A 1 71 ? 22.160 -8.504 20.827 1.00 44.72 71 LYS A CA 1
ATOM 559 C C . LYS A 1 71 ? 23.335 -7.768 20.184 1.00 44.72 71 LYS A C 1
ATOM 561 O O . LYS A 1 71 ? 23.348 -7.633 18.969 1.00 44.72 71 LYS A O 1
ATOM 566 N N . ASN A 1 72 ? 24.273 -7.335 21.024 1.00 45.06 72 ASN A N 1
ATOM 567 C CA . ASN A 1 72 ? 25.693 -7.087 20.760 1.00 45.06 72 ASN A CA 1
ATOM 568 C C . ASN A 1 72 ? 26.147 -7.145 19.289 1.00 45.06 72 ASN A C 1
ATOM 570 O O . ASN A 1 72 ? 26.215 -8.230 18.711 1.00 45.06 72 ASN A O 1
ATOM 574 N N . TYR A 1 73 ? 26.642 -6.019 18.777 1.00 44.09 73 TYR A N 1
ATOM 575 C CA . TYR A 1 73 ? 27.846 -6.035 17.951 1.00 44.09 73 TYR A CA 1
ATOM 576 C C . TYR A 1 73 ? 28.935 -5.273 18.708 1.00 44.09 73 TYR A C 1
ATOM 578 O O . TYR A 1 73 ? 28.702 -4.155 19.169 1.00 44.09 73 TYR A O 1
ATOM 586 N N . PHE A 1 74 ? 30.041 -5.989 18.918 1.00 44.97 74 PHE A N 1
ATOM 587 C CA . PHE A 1 74 ? 31.319 -5.519 19.448 1.00 44.97 74 PHE A CA 1
ATOM 588 C C . PHE A 1 74 ? 31.921 -4.418 18.573 1.00 44.97 74 PHE A C 1
ATOM 590 O O . PHE A 1 74 ? 31.670 -4.453 17.345 1.00 44.97 74 PHE A O 1
#

Solvent-accessible surface area (backbone atoms only — not comparable to full-atom values): 4955 Å² total; per-residue (Å²): 133,86,81,78,73,73,64,54,11,85,72,75,65,43,91,40,61,49,89,34,91,83,30,68,56,42,54,52,51,52,53,52,52,51,48,52,50,53,56,51,52,55,53,54,60,74,72,55,86,60,83,71,58,93,86,43,73,85,70,54,80,79,77,73,79,83,82,78,75,85,72,83,81,134

Secondary structure (DSSP, 8-state):
---------TTT--SS-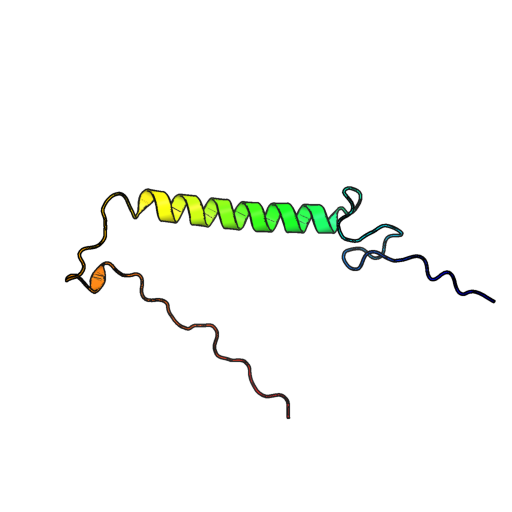TT-TT-HHHHHHHHHHHHHHHHHHHHHHHH-SSPPPTT-GGGS-----TT-------

Radius of gyration: 21.6 Å; Cα contacts (8 Å, |Δi|>4): 37; chains: 1; bounding box: 50×22×57 Å

Sequence (74 aa):
MHRSSKVKCCNCQGEHLAPSTDCSKFKEQEKRIQNMINQHSLQTVQTITKAPDLNNIAEFPLLNNGHQRNKNYF

Foldseek 3Di:
DDPPPQDAAPQPRDNDHVCDPPDPRNVVVVVVVVVVVVVVVVVVVVLPPDDDDPPDPVSDPPPPPPPPDPDDDD

pLDDT: mean 72.6, std 17.22, range [40.69, 93.88]